Protein AF-A0A954JDJ5-F1 (afdb_monomer_lite)

pLDDT: mean 88.44, std 9.08, range [41.44, 97.75]

Sequence (153 aa):
TFEYFNEEIIGKDIPEGQSLYRTDYTPAVNDTTLVDGVKGNKYALGYFGYAYYVQNKASLKALGIAKSADKSDCVAPTEETIGSGQYAPLSRPLFIYVNKESLLTKPEVAKFVEYYLNEGQAQVSEVGYIELPADRLEASKKTLAEALAGAAE

Structure (mmCIF, N/CA/C/O backbone):
data_AF-A0A954JDJ5-F1
#
_entry.id   AF-A0A954JDJ5-F1
#
loop_
_atom_site.group_PDB
_atom_site.id
_atom_site.type_symbol
_atom_site.label_atom_id
_atom_site.label_alt_id
_atom_site.label_comp_id
_atom_site.label_asym_id
_atom_site.label_entity_id
_atom_site.label_seq_id
_atom_site.pdbx_PDB_ins_code
_atom_site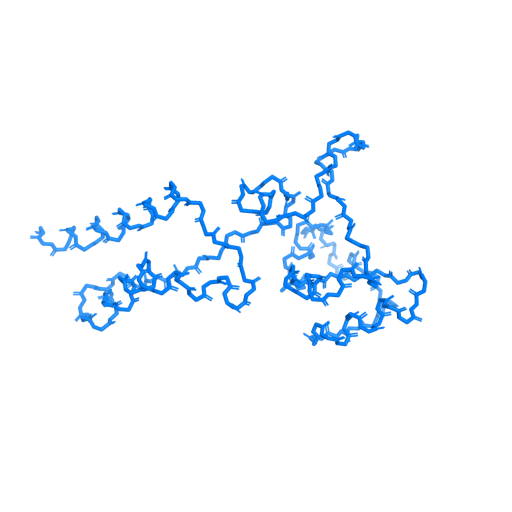.Cartn_x
_atom_site.Cartn_y
_atom_site.Cartn_z
_atom_site.occupancy
_atom_site.B_iso_or_equiv
_atom_site.auth_seq_id
_atom_site.auth_comp_id
_atom_site.auth_asym_id
_atom_site.auth_atom_id
_atom_site.pdbx_PDB_model_num
ATOM 1 N N . THR A 1 1 ? 3.190 8.603 -1.804 1.00 78.50 1 THR A N 1
ATOM 2 C CA . THR A 1 1 ? 3.966 7.763 -2.743 1.00 78.50 1 THR A CA 1
ATOM 3 C C . THR A 1 1 ? 5.403 8.234 -2.854 1.00 78.50 1 THR A C 1
ATOM 5 O O . THR A 1 1 ? 6.279 7.420 -2.616 1.00 78.50 1 THR A O 1
ATOM 8 N N . PHE A 1 2 ? 5.643 9.525 -3.120 1.00 84.00 2 PHE A N 1
ATOM 9 C CA . PHE A 1 2 ? 6.980 10.142 -3.171 1.00 84.00 2 PHE A CA 1
ATOM 10 C C . PHE A 1 2 ? 7.878 9.803 -1.967 1.00 84.00 2 PHE A C 1
ATOM 12 O O . PHE A 1 2 ? 8.933 9.210 -2.148 1.00 84.00 2 PHE A O 1
ATOM 19 N N . GLU A 1 3 ? 7.433 10.110 -0.744 1.00 82.12 3 GLU A N 1
ATOM 20 C CA . GLU A 1 3 ? 8.232 9.891 0.476 1.00 82.12 3 GLU A CA 1
ATOM 21 C C . GLU A 1 3 ? 8.653 8.427 0.643 1.00 82.12 3 GLU A C 1
ATOM 23 O O . GLU A 1 3 ? 9.828 8.146 0.833 1.00 82.12 3 GLU A O 1
ATOM 28 N N . TYR A 1 4 ? 7.712 7.497 0.469 1.00 86.06 4 TYR A N 1
ATOM 29 C CA . TYR A 1 4 ? 7.975 6.061 0.587 1.00 86.06 4 TYR A CA 1
ATOM 30 C C . TYR A 1 4 ? 8.958 5.549 -0.470 1.00 86.06 4 TYR A C 1
ATOM 32 O O . TYR A 1 4 ? 9.841 4.761 -0.159 1.00 86.06 4 TYR A O 1
ATOM 40 N N . PHE A 1 5 ? 8.829 6.003 -1.722 1.00 86.94 5 PHE A N 1
ATOM 41 C CA . PHE A 1 5 ? 9.778 5.631 -2.771 1.00 86.94 5 PHE A CA 1
ATOM 42 C C . PHE A 1 5 ? 11.187 6.130 -2.436 1.00 86.94 5 PHE A C 1
ATOM 44 O O . PHE A 1 5 ? 12.154 5.386 -2.578 1.00 86.94 5 PHE A O 1
ATOM 51 N N . ASN A 1 6 ? 11.308 7.369 -1.955 1.00 83.44 6 ASN A N 1
ATOM 52 C CA . ASN A 1 6 ? 12.601 7.909 -1.552 1.00 83.44 6 ASN A CA 1
ATOM 53 C C . ASN A 1 6 ? 13.191 7.121 -0.380 1.00 83.44 6 ASN A C 1
ATOM 55 O O . ASN A 1 6 ? 14.365 6.777 -0.410 1.00 83.44 6 ASN A O 1
ATOM 59 N N . GLU A 1 7 ? 12.374 6.794 0.615 1.00 83.25 7 GLU A N 1
ATOM 60 C CA . GLU A 1 7 ? 12.800 6.052 1.795 1.00 83.25 7 GLU A CA 1
ATOM 61 C C . GLU A 1 7 ? 13.315 4.646 1.458 1.00 83.25 7 GLU A C 1
ATOM 63 O O . GLU A 1 7 ? 14.403 4.270 1.890 1.00 83.25 7 GLU A O 1
ATOM 68 N N . GLU A 1 8 ? 12.548 3.893 0.670 1.00 86.31 8 GLU A N 1
ATOM 69 C CA . GLU A 1 8 ? 12.781 2.463 0.443 1.00 86.31 8 GLU A CA 1
ATOM 70 C C . GLU A 1 8 ? 13.690 2.160 -0.753 1.00 86.31 8 GLU A C 1
ATOM 72 O O . GLU A 1 8 ? 14.362 1.132 -0.769 1.00 86.31 8 GLU A O 1
ATOM 77 N N . ILE A 1 9 ? 13.694 3.015 -1.783 1.00 85.69 9 ILE A N 1
ATOM 78 C CA . ILE A 1 9 ? 14.450 2.767 -3.023 1.00 85.69 9 ILE A CA 1
ATOM 79 C C . ILE A 1 9 ? 15.707 3.620 -3.098 1.00 85.69 9 ILE A C 1
ATOM 81 O O . ILE A 1 9 ? 16.745 3.145 -3.551 1.00 85.69 9 ILE A O 1
ATOM 85 N N . ILE A 1 10 ? 15.612 4.885 -2.694 1.00 83.31 10 ILE A N 1
ATOM 86 C CA . ILE A 1 10 ? 16.732 5.819 -2.800 1.00 83.31 10 ILE A CA 1
ATOM 87 C C . ILE A 1 10 ? 17.598 5.775 -1.530 1.00 83.31 10 ILE A C 1
ATOM 89 O O . ILE A 1 10 ? 18.823 5.817 -1.627 1.00 83.31 10 ILE A O 1
ATOM 93 N N . GLY A 1 11 ? 16.973 5.626 -0.361 1.00 76.81 11 GLY A N 1
ATOM 94 C CA . GLY A 1 11 ? 17.627 5.496 0.937 1.00 76.81 11 GLY A CA 1
ATOM 95 C C . GLY A 1 11 ? 17.510 6.747 1.814 1.00 76.81 11 GLY A C 1
ATOM 96 O O . GLY A 1 11 ? 17.224 7.851 1.349 1.00 76.81 11 GLY A O 1
ATOM 97 N N . LYS A 1 12 ? 17.730 6.554 3.121 1.00 69.38 12 LYS A N 1
ATOM 98 C CA . LYS A 1 12 ? 17.628 7.595 4.164 1.00 69.38 12 LYS A CA 1
ATOM 99 C C . LYS A 1 12 ? 18.920 8.378 4.390 1.00 69.38 12 LYS A C 1
ATOM 101 O O . LYS A 1 12 ? 18.872 9.467 4.959 1.00 69.38 12 LYS A O 1
ATOM 106 N N . ASP A 1 13 ? 20.054 7.841 3.950 1.00 68.81 13 ASP A N 1
ATOM 107 C CA . ASP A 1 13 ? 21.379 8.418 4.181 1.00 68.81 13 ASP A CA 1
ATOM 108 C C . ASP A 1 13 ? 21.664 9.533 3.170 1.00 68.81 13 ASP A C 1
ATOM 110 O O . ASP A 1 13 ? 22.506 9.406 2.283 1.00 68.81 13 ASP A O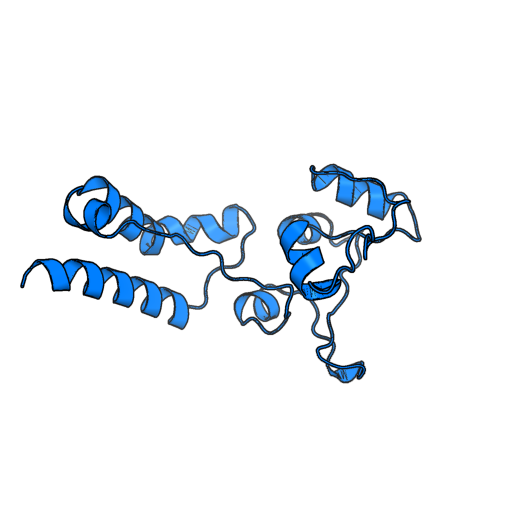 1
ATOM 114 N N . ILE A 1 14 ? 20.911 10.627 3.278 1.00 63.88 14 ILE A N 1
ATOM 115 C CA . ILE A 1 14 ? 21.132 11.850 2.511 1.00 63.88 14 ILE A CA 1
ATOM 116 C C . ILE A 1 14 ? 22.156 12.698 3.280 1.00 63.88 14 ILE A C 1
ATOM 118 O O . ILE A 1 14 ? 21.825 13.188 4.363 1.00 63.88 14 ILE A O 1
ATOM 122 N N . PRO A 1 15 ? 23.384 12.912 2.770 1.00 67.88 15 PRO A N 1
ATOM 123 C CA . PRO A 1 15 ? 24.291 13.884 3.366 1.00 67.88 15 PRO A CA 1
ATOM 124 C C . PRO A 1 15 ? 23.636 15.267 3.387 1.00 67.88 15 PRO A C 1
ATOM 126 O O . PRO A 1 15 ? 22.974 15.661 2.424 1.00 67.88 15 PRO A O 1
ATOM 129 N N . GLU A 1 16 ? 23.828 16.014 4.471 1.00 62.19 16 GLU A N 1
ATOM 130 C CA . GLU A 1 16 ? 23.263 17.354 4.625 1.00 62.19 16 GLU A CA 1
ATOM 131 C C . GLU A 1 16 ? 23.614 18.239 3.410 1.00 62.19 16 GLU A C 1
ATOM 133 O O . GLU A 1 16 ? 24.774 18.345 3.008 1.00 62.19 16 GLU A O 1
ATOM 138 N N . GLY A 1 17 ? 22.594 18.827 2.775 1.00 63.59 17 GLY A N 1
ATOM 139 C CA . GLY A 1 17 ? 22.746 19.648 1.567 1.00 63.59 17 GLY A CA 1
ATOM 140 C C . GLY A 1 17 ? 22.769 18.890 0.231 1.00 63.59 17 GLY A C 1
ATOM 141 O O . GLY A 1 17 ? 22.950 19.527 -0.807 1.00 63.59 17 GLY A O 1
ATOM 142 N N . GLN A 1 18 ? 22.568 17.568 0.216 1.00 64.88 18 GLN A N 1
ATOM 143 C CA . GLN A 1 18 ? 22.448 16.781 -1.017 1.00 64.88 18 GLN A CA 1
ATOM 144 C C . GLN A 1 18 ? 21.014 16.300 -1.265 1.00 64.88 18 GLN A C 1
ATOM 146 O O . GLN A 1 18 ? 20.191 16.207 -0.362 1.00 64.88 18 GLN A 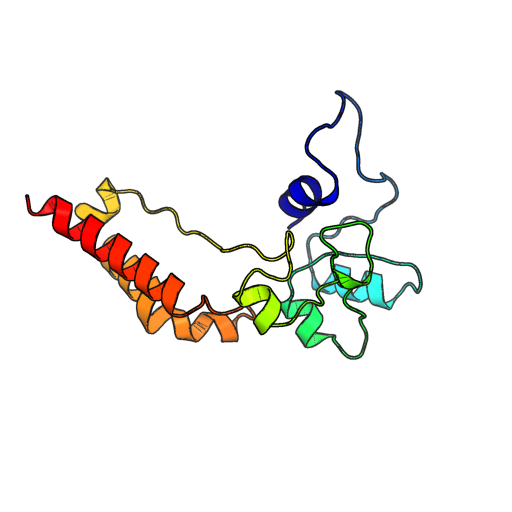O 1
ATOM 151 N N . SER A 1 19 ? 20.719 15.989 -2.525 1.00 66.06 19 SER A N 1
ATOM 152 C CA . SER A 1 19 ? 19.528 15.246 -2.932 1.00 66.06 19 SER A CA 1
ATOM 153 C C . SER A 1 19 ? 19.994 13.922 -3.519 1.00 66.06 19 SER A C 1
ATOM 155 O O . SER A 1 19 ? 20.839 13.922 -4.413 1.00 66.06 19 SER A O 1
ATOM 157 N N . LEU A 1 20 ? 19.445 12.800 -3.048 1.00 70.19 20 LEU A N 1
ATOM 158 C CA . LEU A 1 20 ? 19.722 11.489 -3.647 1.00 70.19 20 LEU A CA 1
ATOM 159 C C . LEU A 1 20 ? 18.908 11.241 -4.933 1.00 70.19 20 LEU A C 1
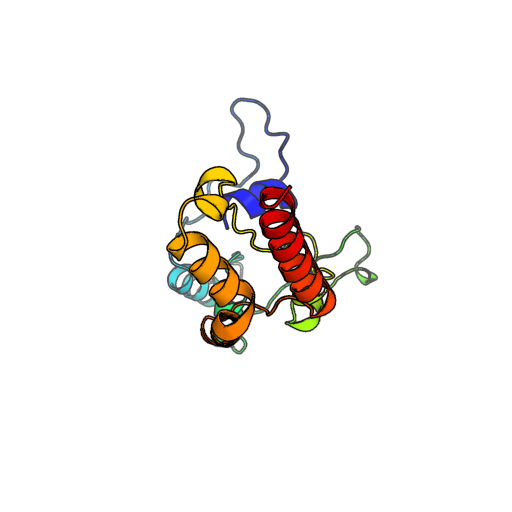ATOM 161 O O . LEU A 1 20 ? 19.197 10.311 -5.682 1.00 70.19 20 LEU A O 1
ATOM 165 N N . TYR A 1 21 ? 17.898 12.070 -5.216 1.00 76.19 21 TYR A N 1
ATOM 166 C CA . TYR A 1 21 ? 17.160 12.040 -6.477 1.00 76.19 21 TYR A CA 1
ATOM 167 C C . TYR A 1 21 ? 17.674 13.114 -7.435 1.00 76.19 21 TYR A C 1
ATOM 169 O O . TYR A 1 21 ? 18.089 14.204 -7.022 1.00 76.19 21 TYR A O 1
ATOM 177 N N . ARG A 1 22 ? 17.625 12.806 -8.738 1.00 80.56 22 ARG A N 1
ATOM 178 C CA . ARG A 1 22 ? 18.000 13.764 -9.781 1.00 80.56 22 ARG A CA 1
ATOM 179 C C . ARG A 1 22 ? 17.111 15.001 -9.690 1.00 80.56 22 ARG A C 1
ATOM 181 O O . ARG A 1 22 ? 15.928 14.883 -9.394 1.00 80.56 22 ARG A O 1
ATOM 188 N N . THR A 1 23 ? 17.661 16.175 -9.969 1.00 82.81 23 THR A N 1
ATOM 189 C CA . THR A 1 23 ? 16.923 17.448 -9.938 1.00 82.81 23 THR A CA 1
ATOM 190 C C . THR A 1 23 ? 16.276 17.797 -11.280 1.00 82.81 23 THR A C 1
ATOM 192 O O . THR A 1 23 ? 15.477 18.723 -11.351 1.00 82.81 23 THR A O 1
ATOM 195 N N . ASP A 1 24 ? 16.576 17.036 -12.335 1.00 85.56 24 ASP A N 1
ATOM 196 C CA . ASP A 1 24 ? 16.085 17.210 -13.707 1.00 85.56 24 ASP A CA 1
ATOM 197 C C . ASP A 1 24 ? 14.821 16.377 -14.009 1.00 85.56 24 ASP A C 1
ATOM 199 O O . ASP A 1 24 ? 14.592 15.963 -15.147 1.00 85.56 24 ASP A O 1
ATOM 203 N N . TYR A 1 25 ? 13.994 16.105 -12.995 1.00 86.06 25 TYR A N 1
ATOM 204 C CA . TYR A 1 25 ? 12.720 15.399 -13.157 1.00 86.06 25 TYR A CA 1
ATOM 205 C C . TYR A 1 25 ? 11.540 16.371 -13.243 1.00 86.06 25 TYR A C 1
ATOM 207 O O . TYR A 1 25 ? 11.590 17.493 -12.743 1.00 86.06 25 TYR A O 1
ATOM 215 N N . THR A 1 26 ? 10.446 15.925 -13.858 1.00 85.00 26 THR A N 1
ATOM 216 C CA . THR A 1 26 ? 9.176 16.657 -13.850 1.00 85.00 26 THR A CA 1
ATOM 217 C C . THR A 1 26 ? 8.311 16.144 -12.697 1.00 85.00 26 THR A C 1
ATOM 219 O O . THR A 1 26 ? 7.840 15.007 -12.771 1.00 85.00 26 THR A O 1
ATOM 222 N N . PRO A 1 27 ? 8.094 16.928 -11.625 1.00 82.56 27 PRO A N 1
ATOM 223 C CA . PRO A 1 27 ? 7.203 16.519 -10.551 1.00 82.56 27 PRO A CA 1
ATOM 224 C C . PRO A 1 27 ? 5.748 16.571 -11.026 1.00 82.56 27 PRO A C 1
ATOM 226 O O . PRO A 1 27 ? 5.308 17.560 -11.611 1.00 82.56 27 PRO A O 1
ATOM 229 N N . ALA A 1 28 ? 4.978 15.529 -10.726 1.00 82.69 28 ALA A N 1
ATOM 230 C CA . ALA A 1 28 ? 3.529 15.545 -10.864 1.00 82.69 28 ALA A CA 1
ATOM 231 C C . ALA A 1 28 ? 2.903 14.773 -9.700 1.00 82.69 28 ALA A C 1
ATOM 233 O O . ALA A 1 28 ? 3.334 13.673 -9.368 1.00 82.69 28 ALA A O 1
ATOM 234 N N . VAL A 1 29 ? 1.895 15.376 -9.069 1.00 74.56 29 VAL A N 1
ATOM 235 C CA . VAL A 1 29 ? 1.131 14.755 -7.971 1.00 74.56 29 VAL A CA 1
ATOM 236 C C . VAL A 1 29 ? -0.060 13.959 -8.513 1.00 74.56 29 VAL A C 1
ATOM 238 O O . VAL A 1 29 ? -0.555 13.054 -7.853 1.00 74.56 29 VAL A O 1
ATOM 241 N N . ASN A 1 30 ? -0.523 14.292 -9.721 1.00 83.81 30 ASN A N 1
ATOM 242 C CA . ASN A 1 30 ? -1.629 13.609 -10.377 1.00 83.81 30 ASN A CA 1
ATOM 243 C C . ASN A 1 30 ? -1.114 12.374 -11.131 1.00 83.81 30 ASN A C 1
ATOM 245 O O . ASN A 1 30 ? -0.336 12.499 -12.080 1.00 83.81 30 ASN A O 1
ATOM 249 N N . ASP A 1 31 ? -1.581 11.194 -10.729 1.00 80.50 31 ASP A N 1
ATOM 250 C CA . ASP A 1 31 ? -1.164 9.921 -11.316 1.00 80.50 31 ASP A CA 1
ATOM 251 C C . ASP A 1 31 ? -1.523 9.801 -12.811 1.00 80.50 31 ASP A C 1
ATOM 253 O O . ASP A 1 31 ? -0.746 9.241 -13.581 1.00 80.50 31 ASP A O 1
ATOM 257 N N . THR A 1 32 ? -2.632 10.391 -13.274 1.00 82.06 32 THR A N 1
ATOM 258 C CA . THR A 1 32 ? -2.978 10.431 -14.709 1.00 82.06 32 THR A CA 1
ATOM 259 C C . THR A 1 32 ? -1.943 11.226 -15.504 1.00 82.06 32 THR A C 1
ATOM 261 O O . THR A 1 32 ? -1.509 10.790 -16.569 1.00 82.06 32 THR A O 1
ATOM 264 N N . THR A 1 33 ? -1.466 12.352 -14.962 1.00 85.62 33 THR A N 1
ATOM 265 C CA . THR A 1 33 ? -0.379 13.129 -15.580 1.00 85.62 33 THR A CA 1
ATOM 266 C C . THR A 1 33 ? 0.927 12.334 -15.627 1.00 85.62 33 THR A C 1
ATOM 268 O O . THR A 1 33 ? 1.653 12.411 -16.618 1.00 85.62 33 THR A O 1
ATOM 271 N N . LEU A 1 34 ? 1.220 11.534 -14.595 1.00 87.31 34 LEU A N 1
ATOM 272 C CA . LEU A 1 34 ? 2.388 10.646 -14.587 1.00 87.31 34 LEU A CA 1
ATOM 273 C C . LEU A 1 34 ? 2.277 9.554 -15.658 1.00 87.31 34 LEU A C 1
ATOM 275 O O . LEU A 1 34 ? 3.244 9.303 -16.377 1.00 87.31 34 LEU A O 1
ATOM 279 N N . VAL A 1 35 ? 1.101 8.939 -15.803 1.00 89.44 35 VAL A N 1
ATOM 280 C CA . VAL A 1 35 ? 0.830 7.940 -16.845 1.00 89.44 35 VAL A CA 1
ATOM 281 C C . VAL A 1 35 ? 1.066 8.526 -18.238 1.00 89.44 35 VAL A C 1
ATOM 283 O O . VAL A 1 35 ? 1.773 7.917 -19.043 1.00 89.44 35 VAL A O 1
ATOM 286 N N . ASP A 1 36 ? 0.519 9.707 -18.522 1.00 90.00 36 ASP A N 1
ATOM 287 C CA . ASP A 1 36 ? 0.678 10.356 -19.826 1.00 90.00 36 ASP A CA 1
ATOM 288 C C . ASP A 1 36 ? 2.130 10.778 -20.083 1.00 90.00 36 ASP A C 1
ATOM 290 O O . ASP A 1 36 ? 2.635 10.610 -21.195 1.00 90.00 36 ASP A O 1
ATOM 294 N N . GLY A 1 37 ? 2.839 11.229 -19.044 1.00 89.62 37 GLY A N 1
ATOM 295 C CA . GLY A 1 37 ? 4.269 11.528 -19.114 1.00 89.62 37 GLY A CA 1
ATOM 296 C C . GLY A 1 37 ? 5.117 10.306 -19.483 1.00 89.62 37 GLY A C 1
ATOM 297 O O . GLY A 1 37 ? 5.993 10.405 -20.344 1.00 89.62 37 GLY A O 1
ATOM 298 N N . VAL A 1 38 ? 4.833 9.140 -18.889 1.00 92.88 38 VAL A N 1
ATOM 299 C CA . VAL A 1 38 ? 5.540 7.886 -19.208 1.00 92.88 38 VAL A CA 1
ATOM 300 C C . VAL A 1 38 ? 5.192 7.393 -20.614 1.00 92.88 38 VAL A C 1
ATOM 302 O O . VAL A 1 38 ? 6.084 7.001 -21.362 1.00 92.88 38 VAL A O 1
ATOM 305 N N . LYS A 1 39 ? 3.918 7.455 -21.019 1.00 90.81 39 LYS A N 1
ATOM 306 C CA . LYS A 1 39 ? 3.482 7.076 -22.377 1.00 90.81 39 LYS A CA 1
ATOM 307 C C . LYS A 1 39 ? 4.115 7.948 -23.462 1.00 90.81 39 LYS A C 1
ATOM 309 O O . LYS A 1 39 ? 4.473 7.448 -24.526 1.00 90.81 39 LYS A O 1
ATOM 314 N N . GLY A 1 40 ? 4.219 9.252 -23.207 1.00 91.31 40 GLY A N 1
ATOM 315 C CA . GLY A 1 40 ? 4.677 10.240 -24.181 1.00 91.31 40 GLY A CA 1
ATOM 316 C C . GLY A 1 40 ? 6.183 10.221 -24.446 1.00 91.31 40 GLY A C 1
ATOM 317 O O . GLY A 1 40 ? 6.633 10.827 -25.417 1.00 91.31 40 GLY A O 1
ATOM 318 N N . ASN A 1 41 ? 6.976 9.535 -23.616 1.00 90.56 41 ASN A N 1
ATOM 319 C CA . ASN A 1 41 ? 8.430 9.535 -23.729 1.00 90.56 41 ASN A CA 1
ATOM 320 C C . ASN A 1 41 ? 9.018 8.128 -23.559 1.00 90.56 41 ASN A C 1
ATOM 322 O O . ASN A 1 41 ? 9.010 7.553 -22.476 1.00 90.56 41 ASN A O 1
ATOM 326 N N . LYS A 1 42 ? 9.629 7.615 -24.634 1.00 89.06 42 LYS A N 1
ATOM 327 C CA . LYS A 1 42 ? 10.235 6.273 -24.713 1.00 89.06 42 LYS A CA 1
ATOM 328 C C . LYS A 1 42 ? 11.212 5.947 -23.575 1.00 89.06 42 LYS A C 1
ATOM 330 O O . LYS A 1 42 ? 11.372 4.775 -23.245 1.00 89.06 42 LYS A O 1
ATOM 335 N N . TYR A 1 43 ? 11.895 6.950 -23.025 1.00 90.88 43 TYR A N 1
ATOM 336 C CA . TYR A 1 43 ? 12.913 6.769 -21.986 1.00 90.88 43 TYR A CA 1
ATOM 337 C C . TYR A 1 43 ? 12.449 7.220 -20.597 1.00 90.88 43 TYR A C 1
ATOM 339 O O . TYR A 1 43 ? 13.255 7.244 -19.668 1.00 90.88 43 TYR A O 1
ATOM 347 N N . ALA A 1 44 ? 11.178 7.595 -20.443 1.00 92.44 44 ALA A N 1
ATOM 348 C CA . ALA A 1 44 ? 10.649 8.002 -19.153 1.00 92.44 44 ALA A CA 1
ATOM 349 C C . ALA A 1 44 ? 10.463 6.808 -18.209 1.00 92.44 44 ALA A C 1
ATOM 351 O O . ALA A 1 44 ? 10.122 5.695 -18.610 1.00 92.44 44 ALA A O 1
ATOM 352 N N . LEU A 1 45 ? 10.655 7.089 -16.924 1.00 91.94 45 LEU A N 1
ATOM 353 C CA . LEU A 1 45 ? 10.327 6.218 -15.807 1.00 91.94 45 LEU A CA 1
ATOM 354 C C . LEU A 1 45 ? 9.504 7.031 -14.812 1.00 91.94 45 LEU A C 1
ATOM 356 O O . LEU A 1 45 ? 9.741 8.225 -14.629 1.00 91.94 45 LEU A O 1
ATOM 360 N N . GLY A 1 46 ? 8.550 6.375 -14.167 1.00 90.94 46 GLY A N 1
ATOM 361 C CA . GLY A 1 46 ? 7.714 6.971 -13.137 1.00 90.94 46 GLY A CA 1
ATOM 362 C C . GLY A 1 46 ? 7.259 5.912 -12.147 1.00 90.94 46 GLY A C 1
ATOM 363 O O . GLY A 1 46 ? 7.320 4.715 -12.430 1.00 90.94 46 GLY A O 1
ATOM 364 N N . TYR A 1 47 ? 6.806 6.362 -10.985 1.00 91.06 47 TYR A N 1
ATOM 365 C CA . TYR A 1 47 ? 6.205 5.520 -9.961 1.00 91.06 47 TYR A CA 1
ATOM 366 C C . TYR A 1 47 ? 4.862 6.124 -9.547 1.00 91.06 47 TYR A C 1
ATOM 368 O O . TYR A 1 47 ? 4.737 7.336 -9.389 1.00 91.06 47 TYR A O 1
ATOM 376 N N . PHE A 1 48 ? 3.849 5.277 -9.398 1.00 90.69 48 PHE A N 1
ATOM 377 C CA . PHE A 1 48 ? 2.480 5.646 -9.033 1.00 90.69 48 PHE A CA 1
ATOM 378 C C . PHE A 1 48 ? 1.738 4.403 -8.527 1.00 90.69 48 PHE A C 1
ATOM 380 O O . PHE A 1 48 ? 2.280 3.295 -8.545 1.00 90.69 48 PHE A O 1
ATOM 387 N N . GLY A 1 49 ? 0.512 4.581 -8.033 1.00 89.44 49 GLY A N 1
ATOM 388 C CA . GLY A 1 49 ? -0.295 3.480 -7.501 1.00 89.44 49 GLY A CA 1
ATOM 389 C C . GLY A 1 49 ? -0.598 2.392 -8.541 1.00 89.44 49 GLY A C 1
ATOM 390 O O . GLY A 1 49 ? -0.861 2.690 -9.707 1.00 89.44 49 GLY A O 1
ATOM 391 N N . TYR A 1 50 ? -0.613 1.125 -8.109 1.00 91.44 50 TYR A N 1
ATOM 392 C CA . TYR A 1 50 ? -0.832 -0.040 -8.981 1.00 91.44 50 TYR A CA 1
ATOM 393 C C . TYR A 1 50 ? -2.139 0.040 -9.792 1.00 91.44 50 TYR A C 1
ATOM 395 O O . TYR A 1 50 ? -2.145 -0.317 -10.970 1.00 91.44 50 TYR A O 1
ATOM 403 N N . ALA A 1 51 ? -3.211 0.592 -9.214 1.00 89.50 51 ALA A N 1
ATOM 404 C CA . ALA A 1 51 ? -4.499 0.799 -9.885 1.00 89.50 51 ALA A CA 1
ATOM 405 C C . ALA A 1 51 ? -4.371 1.520 -11.242 1.00 89.50 51 ALA A C 1
ATOM 407 O O . ALA A 1 51 ? -4.978 1.115 -12.234 1.00 89.50 51 ALA A O 1
ATOM 408 N N . TYR A 1 52 ? -3.521 2.548 -11.321 1.00 89.12 52 TYR A N 1
ATOM 409 C CA . TYR A 1 52 ? -3.316 3.320 -12.549 1.00 89.12 52 TYR A CA 1
ATOM 410 C C . TYR A 1 52 ? -2.561 2.530 -13.614 1.00 89.12 52 TYR A C 1
ATOM 412 O O . TYR A 1 52 ? -2.845 2.675 -14.806 1.00 89.12 52 TYR A O 1
ATOM 420 N N . TYR A 1 53 ? -1.638 1.652 -13.205 1.00 91.38 53 TYR A N 1
ATOM 421 C CA . TYR A 1 53 ? -1.033 0.696 -14.126 1.00 91.38 53 TYR A CA 1
ATOM 422 C C . TYR A 1 53 ? -2.087 -0.274 -14.663 1.00 91.38 53 TYR A C 1
ATOM 424 O O . TYR A 1 53 ? -2.128 -0.501 -15.871 1.00 91.38 53 TYR A O 1
ATOM 432 N N . VAL A 1 54 ? -2.975 -0.792 -13.805 1.00 90.56 54 VAL A N 1
ATOM 433 C CA . VAL A 1 54 ? -4.025 -1.736 -14.214 1.00 90.56 54 VAL A CA 1
ATOM 434 C C . VAL A 1 54 ? -4.930 -1.153 -15.300 1.00 90.56 54 VAL A C 1
ATOM 436 O O . VAL A 1 54 ? -5.195 -1.820 -16.299 1.00 90.56 54 VAL A O 1
ATOM 439 N N . GLN A 1 55 ? -5.312 0.115 -15.166 1.00 89.94 55 GLN A N 1
ATOM 440 C CA . GLN A 1 55 ? -6.125 0.829 -16.155 1.00 89.94 55 GLN A CA 1
ATOM 441 C C . GLN A 1 55 ? -5.387 1.110 -17.478 1.00 89.94 55 GLN A C 1
ATOM 443 O O . GLN A 1 55 ? -6.019 1.389 -18.493 1.00 89.94 55 GLN A O 1
ATOM 448 N N . ASN A 1 56 ? -4.051 1.028 -17.497 1.00 91.25 56 ASN A N 1
ATOM 449 C CA . ASN A 1 56 ? -3.207 1.433 -18.625 1.00 91.25 56 ASN A CA 1
ATOM 450 C C . ASN A 1 56 ? -2.230 0.331 -19.092 1.00 91.25 56 ASN A C 1
ATOM 452 O O . ASN A 1 56 ? -1.273 0.631 -19.816 1.00 91.25 56 ASN A O 1
ATOM 456 N N . LYS A 1 57 ? -2.471 -0.945 -18.736 1.00 90.75 57 LYS A N 1
ATOM 457 C CA . LYS A 1 57 ? -1.569 -2.091 -19.006 1.00 90.75 57 LYS A CA 1
ATOM 458 C C . LYS A 1 57 ? -1.155 -2.232 -20.472 1.00 90.75 57 LYS A C 1
ATOM 460 O O . LYS A 1 57 ? -0.043 -2.665 -20.745 1.00 90.75 57 LYS A O 1
ATOM 465 N N . ALA A 1 58 ? -2.022 -1.852 -21.412 1.00 91.44 58 ALA A N 1
ATOM 466 C CA . ALA A 1 58 ? -1.738 -1.926 -22.850 1.00 91.44 58 ALA A CA 1
ATOM 467 C C . ALA A 1 58 ? -0.645 -0.944 -23.316 1.00 91.44 58 ALA A C 1
ATOM 469 O O . ALA A 1 58 ? -0.062 -1.117 -24.381 1.00 91.44 58 ALA A O 1
ATOM 470 N N . SER A 1 59 ? -0.386 0.098 -22.529 1.00 90.44 59 SER A N 1
ATOM 471 C CA . SER A 1 59 ? 0.464 1.237 -22.899 1.00 90.44 59 SER A CA 1
ATOM 472 C C . SER A 1 59 ? 1.652 1.449 -21.964 1.00 90.44 59 SER A C 1
ATOM 474 O O . SER A 1 59 ? 2.508 2.287 -22.232 1.00 90.44 59 SER A O 1
ATOM 476 N N . LEU A 1 60 ? 1.704 0.699 -20.864 1.00 93.69 60 LEU A N 1
ATOM 477 C CA . LEU A 1 60 ? 2.725 0.811 -19.836 1.00 93.69 60 LEU A CA 1
ATOM 478 C C . LEU A 1 60 ? 3.392 -0.538 -19.606 1.00 93.69 60 LEU A C 1
ATOM 480 O O . LEU A 1 60 ? 2.759 -1.590 -19.680 1.00 93.69 60 LEU A O 1
ATOM 484 N N . LYS A 1 61 ? 4.669 -0.495 -19.236 1.00 94.31 61 LYS A N 1
ATOM 485 C CA . LYS A 1 61 ? 5.416 -1.665 -18.785 1.00 94.31 61 LYS A CA 1
ATOM 486 C C . LYS A 1 61 ? 5.732 -1.514 -17.303 1.00 94.31 61 LYS A C 1
ATOM 488 O O . LYS A 1 61 ? 6.503 -0.634 -16.932 1.00 94.31 61 LYS A O 1
ATOM 493 N N . ALA A 1 62 ? 5.164 -2.385 -16.476 1.00 94.44 62 ALA A N 1
ATOM 494 C CA . ALA A 1 62 ? 5.571 -2.483 -15.083 1.00 94.44 62 ALA A CA 1
ATOM 495 C C . ALA A 1 62 ? 6.938 -3.175 -14.977 1.00 94.44 62 ALA A C 1
ATOM 497 O O . ALA A 1 62 ? 7.245 -4.096 -15.741 1.00 94.44 62 ALA A O 1
ATOM 498 N N . LEU A 1 63 ? 7.760 -2.712 -14.040 1.00 93.75 63 LEU A N 1
ATOM 499 C CA . LEU A 1 63 ? 9.066 -3.292 -13.749 1.00 93.75 63 LEU A CA 1
ATOM 500 C C . LEU A 1 63 ? 8.948 -4.200 -12.529 1.00 93.75 63 LEU A C 1
ATOM 502 O O . LEU A 1 63 ? 8.219 -3.881 -11.595 1.00 93.75 63 LEU A O 1
ATOM 506 N N . GLY A 1 64 ? 9.649 -5.330 -12.555 1.00 93.88 64 GLY A N 1
ATOM 507 C CA . GLY A 1 64 ? 9.799 -6.157 -11.368 1.00 93.88 64 GLY A CA 1
ATOM 508 C C . GLY A 1 64 ? 10.892 -5.616 -10.448 1.00 93.88 64 GLY A C 1
ATOM 509 O O . GLY A 1 64 ? 11.821 -4.948 -10.909 1.00 93.88 64 GLY A O 1
ATOM 510 N N . ILE A 1 65 ? 10.791 -5.927 -9.159 1.00 92.50 65 ILE A N 1
ATOM 511 C CA . ILE A 1 65 ? 11.776 -5.547 -8.145 1.00 92.50 65 ILE A CA 1
ATOM 512 C C . ILE A 1 65 ? 12.503 -6.801 -7.680 1.00 92.50 65 ILE A C 1
ATOM 514 O O . ILE A 1 65 ? 11.871 -7.799 -7.341 1.00 92.50 65 ILE A O 1
ATOM 518 N N . ALA A 1 66 ? 13.833 -6.751 -7.700 1.00 91.38 66 ALA A N 1
ATOM 519 C CA . ALA A 1 66 ? 14.687 -7.809 -7.182 1.00 91.38 66 ALA A CA 1
ATOM 520 C C . ALA A 1 66 ? 15.202 -7.422 -5.794 1.00 91.38 66 ALA A C 1
ATOM 522 O O . ALA A 1 66 ? 15.588 -6.276 -5.566 1.00 91.38 66 ALA A O 1
ATOM 523 N N . LYS A 1 67 ? 15.216 -8.386 -4.868 1.00 83.50 67 LYS A N 1
ATOM 524 C CA . LYS A 1 67 ? 15.764 -8.197 -3.511 1.00 83.50 67 LYS A CA 1
ATOM 525 C C . LYS A 1 67 ? 17.292 -8.232 -3.476 1.00 83.50 67 LYS A C 1
ATOM 527 O O . LYS A 1 67 ? 17.895 -7.851 -2.478 1.00 83.50 67 LYS A O 1
ATOM 532 N N . SER A 1 68 ? 17.908 -8.709 -4.551 1.00 85.25 68 SER A N 1
ATOM 533 C CA . SER A 1 68 ? 19.350 -8.785 -4.723 1.00 85.25 68 SER A CA 1
ATOM 534 C C . SER A 1 68 ? 19.733 -8.324 -6.133 1.00 85.25 68 SER A C 1
ATOM 536 O O . SER A 1 68 ? 18.877 -7.988 -6.954 1.00 85.25 68 SER A O 1
ATOM 538 N N . ALA A 1 69 ? 21.033 -8.303 -6.424 1.00 86.06 69 ALA A N 1
ATOM 539 C CA . ALA A 1 69 ? 21.522 -8.054 -7.778 1.00 86.06 69 ALA A CA 1
ATOM 540 C C . ALA A 1 69 ? 21.201 -9.207 -8.754 1.00 86.06 69 ALA A C 1
ATOM 542 O O . ALA A 1 69 ? 21.398 -9.047 -9.962 1.00 86.06 69 ALA A O 1
ATOM 543 N N . ASP A 1 70 ? 20.722 -10.355 -8.257 1.00 88.19 70 ASP A N 1
ATOM 544 C CA . ASP A 1 70 ? 20.296 -11.462 -9.099 1.00 88.19 70 ASP A CA 1
ATOM 545 C C . ASP A 1 70 ? 18.938 -11.165 -9.745 1.00 88.19 70 ASP A C 1
ATOM 547 O O . ASP A 1 70 ? 17.933 -10.876 -9.093 1.00 88.19 70 ASP A O 1
ATOM 551 N N . LYS A 1 71 ? 18.901 -11.272 -11.073 1.00 83.50 71 LYS A N 1
ATOM 552 C CA . LYS A 1 71 ? 17.680 -11.080 -11.854 1.00 83.50 71 LYS A CA 1
ATOM 553 C C . LYS A 1 71 ? 16.658 -12.185 -11.605 1.00 83.50 71 LYS A C 1
ATOM 555 O O . LYS A 1 71 ? 15.480 -11.943 -11.860 1.00 83.50 71 LYS A O 1
ATOM 560 N N . SER A 1 72 ? 17.069 -13.367 -11.136 1.00 87.38 72 SER A N 1
ATOM 561 C CA . SER A 1 72 ? 16.125 -14.433 -10.777 1.00 87.38 72 SER A CA 1
ATOM 562 C C . SER A 1 72 ? 15.227 -14.059 -9.600 1.00 87.38 72 SER A C 1
ATOM 564 O O . SER A 1 72 ? 14.127 -14.590 -9.496 1.00 87.38 72 SER A O 1
ATOM 566 N N . ASP A 1 73 ? 15.657 -13.113 -8.760 1.00 89.44 73 ASP A N 1
ATOM 567 C CA . ASP A 1 73 ? 14.898 -12.647 -7.594 1.00 89.44 73 ASP A CA 1
ATOM 568 C C . ASP A 1 73 ? 13.859 -11.576 -7.957 1.00 89.44 73 ASP A C 1
ATOM 570 O O . ASP A 1 73 ? 13.210 -11.004 -7.079 1.00 89.44 73 ASP A O 1
ATOM 574 N N . CYS A 1 74 ? 13.728 -11.254 -9.245 1.00 93.50 74 CYS A N 1
ATOM 575 C CA . CYS A 1 74 ? 12.843 -10.210 -9.726 1.00 93.50 74 CYS A CA 1
ATOM 576 C C . CYS A 1 74 ? 11.378 -10.649 -9.624 1.00 93.50 74 CYS A C 1
ATOM 578 O O . CYS A 1 74 ? 10.920 -11.537 -10.342 1.00 93.50 74 CYS A O 1
ATOM 580 N N . VAL A 1 75 ? 10.623 -9.977 -8.760 1.00 96.06 75 VAL A N 1
ATOM 581 C CA . VAL A 1 75 ? 9.184 -10.184 -8.596 1.00 96.06 75 VAL A CA 1
ATOM 582 C C . VAL A 1 75 ? 8.445 -9.105 -9.377 1.00 96.06 75 VAL A C 1
ATOM 584 O O . VAL A 1 75 ? 8.698 -7.918 -9.188 1.00 96.06 75 VAL A O 1
ATOM 587 N N . ALA A 1 76 ? 7.529 -9.497 -10.263 1.00 95.12 76 ALA A N 1
ATOM 588 C CA . ALA A 1 76 ? 6.659 -8.565 -10.982 1.00 95.12 76 ALA A CA 1
ATOM 589 C C . ALA A 1 76 ? 5.458 -8.140 -10.115 1.00 95.12 76 ALA A C 1
ATOM 591 O O . ALA A 1 76 ? 5.006 -8.939 -9.292 1.00 95.12 76 ALA A O 1
ATOM 592 N N . PRO A 1 77 ? 4.896 -6.934 -10.310 1.00 94.75 77 PRO A N 1
ATOM 593 C CA . PRO A 1 77 ? 3.714 -6.504 -9.571 1.00 94.75 77 PRO A CA 1
ATOM 594 C C . PRO A 1 77 ? 2.441 -7.154 -10.131 1.00 94.75 77 PRO A C 1
ATOM 596 O O . PRO A 1 77 ? 1.981 -6.839 -11.235 1.00 94.75 77 PRO A O 1
ATOM 599 N N . THR A 1 78 ? 1.843 -8.038 -9.343 1.00 93.75 78 THR A N 1
ATOM 600 C CA . THR A 1 78 ? 0.518 -8.629 -9.556 1.00 93.75 78 THR A CA 1
ATOM 601 C C . THR A 1 78 ? -0.304 -8.462 -8.284 1.00 93.75 78 THR A C 1
ATOM 603 O O . THR A 1 78 ? 0.247 -8.176 -7.224 1.00 93.75 78 THR A O 1
ATOM 606 N N . GLU A 1 79 ? -1.621 -8.640 -8.365 1.00 91.56 79 GLU A N 1
ATOM 607 C CA . GLU A 1 79 ? -2.481 -8.609 -7.172 1.00 91.56 79 GLU A CA 1
ATOM 608 C C . GLU A 1 79 ? -2.000 -9.621 -6.120 1.00 91.56 79 GLU A C 1
ATOM 610 O O . GLU A 1 79 ? -1.888 -9.292 -4.944 1.00 91.56 79 GLU A O 1
ATOM 615 N N . GLU A 1 80 ? -1.587 -10.810 -6.565 1.00 92.25 80 GLU A N 1
ATOM 616 C CA . GLU A 1 80 ? -1.029 -11.866 -5.719 1.00 92.25 80 GLU A CA 1
ATOM 617 C C . GLU A 1 80 ? 0.316 -11.479 -5.083 1.00 92.25 80 GLU A C 1
ATOM 619 O O . GLU A 1 80 ? 0.484 -11.595 -3.866 1.00 92.25 80 GLU A O 1
ATOM 624 N N . THR A 1 81 ? 1.288 -10.998 -5.868 1.00 94.12 81 THR A N 1
ATOM 625 C CA . THR A 1 81 ? 2.621 -10.666 -5.335 1.00 94.12 81 THR A CA 1
ATOM 626 C C . THR A 1 81 ? 2.588 -9.418 -4.457 1.00 94.12 81 THR A C 1
ATOM 628 O O . THR A 1 81 ? 3.396 -9.304 -3.535 1.00 94.12 81 THR A O 1
ATOM 631 N N . ILE A 1 82 ? 1.647 -8.500 -4.701 1.00 93.50 82 ILE A N 1
ATOM 632 C CA . ILE A 1 82 ? 1.422 -7.321 -3.862 1.00 93.50 82 ILE A CA 1
ATOM 633 C C . ILE A 1 82 ? 0.710 -7.716 -2.568 1.00 93.50 82 ILE A C 1
ATOM 635 O O . ILE A 1 82 ? 1.197 -7.387 -1.488 1.00 93.50 82 ILE A O 1
ATOM 639 N N . GLY A 1 83 ? -0.400 -8.454 -2.659 1.00 90.50 83 GLY A N 1
ATOM 640 C CA . GLY A 1 83 ? -1.197 -8.868 -1.501 1.00 90.50 83 GLY A CA 1
ATOM 641 C C . GLY A 1 83 ? -0.418 -9.765 -0.538 1.00 90.50 83 GLY A C 1
ATOM 642 O O . GLY A 1 83 ? -0.496 -9.593 0.676 1.00 90.50 83 GLY A O 1
ATOM 643 N N . SER A 1 84 ? 0.416 -10.665 -1.065 1.00 89.88 84 SER A N 1
ATOM 644 C CA . SER A 1 84 ? 1.312 -11.510 -0.259 1.00 89.88 84 SER A CA 1
ATOM 645 C C . SER A 1 84 ? 2.546 -10.779 0.290 1.00 89.88 84 SER A C 1
ATOM 647 O O . SER A 1 84 ? 3.259 -11.327 1.132 1.00 89.88 84 SER A O 1
ATOM 649 N N . GLY A 1 85 ? 2.834 -9.560 -0.182 1.00 89.75 85 GLY A N 1
ATOM 650 C CA . GLY A 1 85 ? 4.034 -8.800 0.181 1.00 89.75 85 GLY A CA 1
ATOM 651 C C . GLY A 1 85 ? 5.328 -9.290 -0.485 1.00 89.75 85 GLY A C 1
ATOM 652 O O . GLY A 1 85 ? 6.421 -8.891 -0.084 1.00 89.75 85 GLY A O 1
ATOM 653 N N . GLN A 1 86 ? 5.244 -10.152 -1.501 1.00 92.25 86 GLN A N 1
ATOM 654 C CA . GLN A 1 86 ? 6.405 -10.621 -2.263 1.00 92.25 86 GLN A CA 1
ATOM 655 C C . GLN A 1 86 ? 7.019 -9.528 -3.146 1.00 92.25 86 GLN A C 1
ATOM 657 O O . GLN A 1 86 ? 8.243 -9.493 -3.296 1.00 92.25 86 GLN A O 1
ATOM 662 N N . TYR A 1 87 ? 6.200 -8.624 -3.696 1.00 94.00 87 TYR A N 1
ATOM 663 C CA . TYR A 1 87 ? 6.646 -7.459 -4.467 1.00 94.00 87 TYR A CA 1
ATOM 664 C C . TYR A 1 87 ? 7.183 -6.364 -3.527 1.00 94.00 87 TYR A C 1
ATOM 666 O O . TYR A 1 87 ? 6.594 -5.300 -3.355 1.00 94.00 87 TYR A O 1
ATOM 674 N N . ALA A 1 88 ? 8.290 -6.654 -2.851 1.00 90.69 88 ALA A N 1
ATOM 675 C CA . ALA A 1 88 ? 8.893 -5.800 -1.832 1.00 90.69 88 ALA A CA 1
ATOM 676 C C . ALA A 1 88 ? 10.085 -4.994 -2.386 1.00 90.69 88 ALA A C 1
ATOM 678 O O . ALA A 1 88 ? 10.796 -5.499 -3.256 1.00 90.69 88 ALA A O 1
ATOM 679 N N . PRO A 1 89 ? 10.335 -3.772 -1.874 1.00 90.88 89 PRO A N 1
ATOM 680 C CA . PRO A 1 89 ? 9.602 -3.098 -0.793 1.00 90.88 89 PRO A CA 1
ATOM 681 C C . PRO A 1 89 ? 8.358 -2.329 -1.269 1.00 90.88 89 PRO A C 1
ATOM 683 O O . PRO A 1 89 ? 7.636 -1.762 -0.468 1.00 90.88 89 PRO A O 1
ATOM 686 N N . LEU A 1 90 ? 8.052 -2.306 -2.568 1.00 91.88 90 LEU A N 1
ATOM 687 C CA . LEU A 1 90 ? 7.002 -1.434 -3.117 1.00 91.88 90 LEU A CA 1
ATOM 688 C C . LEU A 1 90 ? 5.552 -1.906 -2.872 1.00 91.88 90 LEU A C 1
ATOM 690 O O . LEU A 1 90 ? 4.615 -1.263 -3.347 1.00 91.88 90 LEU A O 1
ATOM 694 N N . SER A 1 91 ? 5.359 -2.981 -2.105 1.00 90.44 91 SER A N 1
ATOM 695 C CA . SER A 1 91 ? 4.066 -3.420 -1.566 1.00 90.44 91 SER A CA 1
ATOM 696 C C . SER A 1 91 ? 4.002 -3.089 -0.089 1.00 90.44 91 SER A C 1
ATOM 698 O O . SER A 1 91 ? 4.784 -3.617 0.700 1.00 90.44 91 SER A O 1
ATOM 700 N N . ARG A 1 92 ? 3.056 -2.228 0.291 1.00 88.50 92 ARG A N 1
ATOM 701 C CA . ARG A 1 92 ? 2.928 -1.746 1.666 1.00 88.50 92 ARG A CA 1
ATOM 702 C C . ARG A 1 92 ? 1.503 -1.917 2.189 1.00 88.50 92 ARG A C 1
ATOM 704 O O . ARG A 1 92 ? 0.568 -1.490 1.506 1.00 88.50 92 ARG A O 1
ATOM 711 N N . PRO A 1 93 ? 1.322 -2.490 3.390 1.00 88.81 93 PRO A N 1
ATOM 712 C CA . PRO A 1 93 ? 0.028 -2.471 4.054 1.00 88.81 93 PRO A CA 1
ATOM 713 C C . PRO A 1 93 ? -0.351 -1.033 4.423 1.00 88.81 93 PRO A C 1
ATOM 715 O O . PRO A 1 93 ? 0.503 -0.218 4.784 1.00 88.81 93 PRO A O 1
ATOM 718 N N . LEU A 1 94 ? -1.642 -0.722 4.336 1.00 89.44 94 LEU A N 1
ATOM 719 C CA . LEU A 1 94 ? -2.191 0.530 4.840 1.00 89.44 94 LEU A CA 1
ATOM 720 C C . LEU A 1 94 ? -2.747 0.298 6.239 1.00 89.44 94 LEU A C 1
ATOM 722 O O . LEU A 1 94 ? -3.621 -0.542 6.436 1.00 89.44 94 LEU A O 1
ATOM 726 N N . PHE A 1 95 ? -2.233 1.052 7.203 1.00 90.88 95 PHE A N 1
ATOM 727 C CA . PHE A 1 95 ? -2.694 0.995 8.582 1.00 90.88 95 PHE A CA 1
ATOM 728 C C . PHE A 1 95 ? -3.652 2.145 8.872 1.00 90.88 95 PHE A C 1
ATOM 730 O O . PHE A 1 95 ? -3.410 3.285 8.470 1.00 90.88 95 PHE A O 1
ATOM 737 N N . ILE A 1 96 ? -4.699 1.848 9.638 1.00 93.50 96 ILE A N 1
ATOM 738 C CA . ILE A 1 96 ? -5.458 2.859 10.370 1.00 93.50 96 ILE A CA 1
ATOM 739 C C . ILE A 1 96 ? -4.952 2.893 11.812 1.00 93.50 96 ILE A C 1
ATOM 741 O O . ILE A 1 96 ? -4.715 1.853 12.426 1.00 93.50 96 ILE A O 1
ATOM 745 N N . TYR A 1 97 ? -4.779 4.094 12.354 1.00 94.06 97 TY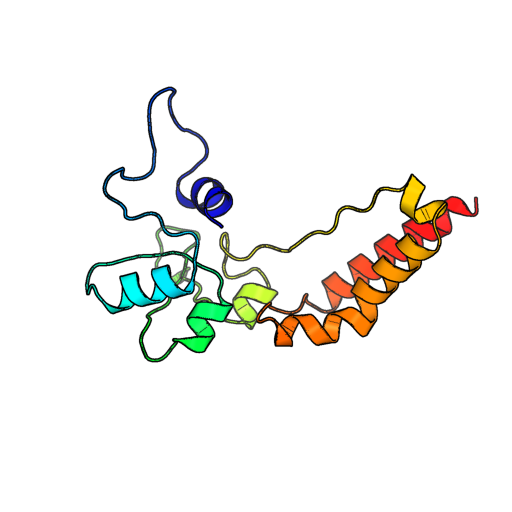R A N 1
ATOM 746 C CA . TYR A 1 97 ? -4.358 4.294 13.736 1.00 94.06 97 TYR A CA 1
ATOM 747 C C . TYR A 1 97 ? -5.548 4.806 14.529 1.00 94.06 97 TYR A C 1
ATOM 749 O O . TYR A 1 97 ? -6.031 5.914 14.299 1.00 94.06 97 TYR A O 1
ATOM 757 N N . VAL A 1 98 ? -6.033 3.982 15.451 1.00 95.50 98 VAL A N 1
ATOM 758 C CA . VAL A 1 98 ? -7.218 4.293 16.247 1.00 95.50 98 VAL A CA 1
ATOM 759 C C . VAL A 1 98 ? -6.778 4.669 17.654 1.00 95.50 98 VAL A C 1
ATOM 761 O O . VAL A 1 98 ? -6.084 3.910 18.331 1.00 95.50 98 VAL A O 1
ATOM 764 N N . ASN A 1 99 ? -7.173 5.857 18.107 1.00 95.75 99 ASN A N 1
ATOM 765 C CA . ASN A 1 99 ? -6.939 6.271 19.483 1.00 95.75 99 ASN A CA 1
ATOM 766 C C . ASN A 1 99 ? -7.753 5.376 20.437 1.00 95.75 99 ASN A C 1
ATOM 768 O O . ASN A 1 99 ? -8.973 5.280 20.302 1.00 95.75 99 ASN A O 1
ATOM 772 N N . LYS A 1 100 ? -7.078 4.746 21.408 1.00 94.56 100 LYS A N 1
ATOM 773 C CA . LYS A 1 100 ? -7.697 3.774 22.322 1.00 94.56 100 LYS A CA 1
ATOM 774 C C . LYS A 1 100 ? -8.824 4.384 23.157 1.00 94.56 100 LYS A C 1
ATOM 776 O O . LYS A 1 100 ? -9.881 3.785 23.264 1.00 94.56 100 LYS A O 1
ATOM 781 N N . GLU A 1 101 ? -8.637 5.579 23.711 1.00 95.38 101 GLU A N 1
ATOM 782 C CA . GLU A 1 101 ? -9.682 6.245 24.498 1.00 95.38 101 GLU A CA 1
ATOM 783 C C . GLU A 1 101 ? -10.935 6.498 23.653 1.00 95.38 101 GLU A C 1
ATOM 785 O O . GLU A 1 101 ? -12.042 6.175 24.074 1.00 95.38 101 GLU A O 1
ATOM 790 N N . SER A 1 102 ? -10.765 7.004 22.430 1.00 96.69 102 SER A N 1
ATOM 791 C CA . SER A 1 102 ? -11.880 7.227 21.506 1.00 96.69 102 SER A CA 1
ATOM 792 C C . SER A 1 102 ? -12.564 5.920 21.112 1.00 96.69 102 SER A C 1
ATOM 794 O O . SER A 1 102 ? -13.787 5.878 21.082 1.00 96.69 102 SER A O 1
ATOM 796 N N . LEU A 1 103 ? -11.803 4.852 20.861 1.00 96.56 103 LEU A N 1
ATOM 797 C CA . LEU A 1 103 ? -12.359 3.531 20.561 1.00 96.56 103 LEU A CA 1
ATOM 798 C C . LEU A 1 103 ? -13.276 3.021 21.684 1.00 96.56 103 LEU A C 1
ATOM 800 O O . LEU A 1 103 ? -14.310 2.429 21.400 1.00 96.56 103 LEU A O 1
ATOM 804 N N . LEU A 1 104 ? -12.904 3.266 22.943 1.00 95.25 104 LEU A N 1
ATOM 805 C CA . LEU A 1 104 ? -13.618 2.752 24.116 1.00 95.25 104 LEU A CA 1
ATOM 806 C C . LEU A 1 104 ? -14.772 3.645 24.580 1.00 95.25 104 LEU A C 1
ATOM 808 O O . LEU A 1 104 ? -15.752 3.153 25.130 1.00 95.25 104 LEU A O 1
ATOM 812 N N . THR A 1 105 ? -14.657 4.957 24.386 1.00 95.69 105 THR A N 1
ATOM 813 C CA . THR A 1 105 ? -15.627 5.933 24.911 1.00 95.69 105 THR A CA 1
ATOM 814 C C . THR A 1 105 ? -16.631 6.415 23.868 1.00 95.69 105 THR A C 1
ATOM 816 O O . THR A 1 105 ? -17.684 6.930 24.243 1.00 95.69 105 THR A O 1
ATOM 819 N N . LYS A 1 106 ? -16.338 6.251 22.570 1.00 97.38 106 LYS A N 1
ATOM 820 C CA . LYS A 1 106 ? -17.176 6.732 21.463 1.00 97.38 106 LYS A CA 1
ATOM 821 C C . LYS A 1 106 ? -17.696 5.563 20.621 1.00 97.38 106 LYS A C 1
ATOM 823 O O . LYS A 1 106 ? -16.954 5.039 19.784 1.00 97.38 106 LYS A O 1
ATOM 828 N N . PRO A 1 107 ? -18.970 5.162 20.784 1.00 95.88 107 PRO A N 1
ATOM 829 C CA . PRO A 1 107 ? -19.550 4.036 20.051 1.00 95.88 107 PRO A CA 1
ATOM 830 C C . PRO A 1 107 ? -19.454 4.165 18.527 1.00 95.88 107 PRO A C 1
ATOM 832 O O . PRO A 1 107 ? -19.327 3.165 17.827 1.00 95.88 107 PRO A O 1
ATOM 835 N N . GLU A 1 108 ? -19.507 5.384 17.991 1.00 97.56 108 GLU A N 1
ATOM 836 C CA . GLU A 1 108 ? -19.360 5.655 16.562 1.00 97.56 108 GLU A CA 1
ATOM 837 C C . GLU A 1 108 ? -17.966 5.305 16.024 1.00 97.56 108 GLU A C 1
ATOM 839 O O . GLU A 1 108 ? -17.853 4.857 14.884 1.00 97.56 108 GLU A O 1
ATOM 844 N N . VAL A 1 109 ? -16.915 5.437 16.843 1.00 97.50 109 VAL A N 1
ATOM 845 C CA . VAL A 1 109 ? -15.549 5.058 16.459 1.00 97.50 109 VAL A CA 1
ATOM 846 C C . VAL A 1 109 ? -15.432 3.540 16.402 1.00 97.50 109 VAL A C 1
ATOM 848 O O . VAL A 1 109 ? -14.956 3.016 15.399 1.00 97.50 109 VAL A O 1
ATOM 851 N N . ALA A 1 110 ? -15.920 2.831 17.425 1.00 96.44 110 ALA A N 1
ATOM 852 C CA . ALA A 1 110 ? -15.936 1.367 17.431 1.00 96.44 110 ALA A CA 1
ATOM 853 C C . ALA A 1 110 ? -16.695 0.808 16.220 1.00 96.44 110 ALA A C 1
ATOM 855 O O . ALA A 1 110 ? -16.134 0.030 15.452 1.00 96.44 110 ALA A O 1
ATOM 856 N N . LYS A 1 111 ? -17.915 1.303 15.971 1.00 97.38 111 LYS A N 1
ATOM 857 C CA . LYS A 1 111 ? -18.731 0.890 14.819 1.00 97.38 111 LYS A CA 1
ATOM 858 C C . LYS A 1 111 ? -18.062 1.170 13.479 1.00 97.38 111 LYS A C 1
ATOM 860 O O . LYS A 1 111 ? -18.183 0.366 12.562 1.00 97.38 111 LYS A O 1
ATOM 865 N N . PHE A 1 112 ? -17.366 2.298 13.342 1.00 97.75 112 PHE A N 1
ATOM 866 C CA . PHE A 1 112 ? -16.644 2.598 12.108 1.00 97.75 112 PHE A CA 1
ATOM 867 C C . PHE A 1 112 ? -15.490 1.619 11.871 1.00 97.75 112 PHE A C 1
ATOM 869 O O . PHE A 1 112 ? -15.317 1.149 10.750 1.00 97.75 112 PHE A O 1
ATOM 876 N N . VAL A 1 113 ? -14.714 1.289 12.907 1.00 97.50 113 VAL A N 1
ATOM 877 C CA . VAL A 1 113 ? -13.594 0.342 12.782 1.00 97.50 113 VAL A CA 1
ATOM 878 C C . VAL A 1 113 ? -14.107 -1.083 12.538 1.00 97.50 113 VAL A C 1
ATOM 880 O O . VAL A 1 113 ? -13.530 -1.801 11.723 1.00 97.50 113 VAL A O 1
ATOM 883 N N . GLU A 1 114 ? -15.219 -1.473 13.168 1.00 97.19 114 GLU A N 1
ATOM 884 C CA . GLU A 1 114 ? -15.918 -2.731 12.875 1.00 97.19 114 GLU A CA 1
ATOM 885 C C . GLU A 1 114 ? -16.374 -2.791 11.415 1.00 97.19 114 GLU A C 1
ATOM 887 O O . GLU A 1 114 ? -16.041 -3.750 10.724 1.00 97.19 114 GLU A O 1
ATOM 892 N N . TYR A 1 115 ? -17.061 -1.756 10.921 1.00 97.31 115 TYR A N 1
ATOM 893 C CA . TYR A 1 115 ? -17.460 -1.659 9.516 1.00 97.31 115 TYR A CA 1
ATOM 894 C C . TYR A 1 115 ? -16.245 -1.741 8.585 1.00 97.31 115 TYR A C 1
ATOM 896 O O . TYR A 1 115 ? -16.246 -2.511 7.629 1.00 97.31 115 TYR A O 1
ATOM 904 N N . TYR A 1 116 ? -15.179 -0.989 8.883 1.00 96.12 116 TYR A N 1
ATOM 905 C CA . TYR A 1 116 ? -13.955 -0.955 8.082 1.00 96.12 116 TYR A CA 1
ATOM 906 C C . TYR A 1 116 ? -13.341 -2.349 7.906 1.00 96.12 116 TYR A C 1
ATOM 908 O O . TYR A 1 116 ? -12.903 -2.681 6.809 1.00 96.12 116 TYR A O 1
ATOM 916 N N . LEU A 1 117 ? -13.327 -3.177 8.957 1.00 96.25 117 LEU A N 1
ATOM 917 C CA . LEU A 1 117 ? -12.768 -4.536 8.925 1.00 96.25 117 LEU A CA 1
ATOM 918 C C . LEU A 1 117 ? -13.753 -5.610 8.429 1.00 96.25 117 LEU A C 1
ATOM 920 O O . LEU A 1 117 ? -13.345 -6.760 8.259 1.00 96.25 117 LEU A O 1
ATOM 924 N N . ASN A 1 118 ? -15.023 -5.268 8.207 1.00 96.00 118 ASN A N 1
ATOM 925 C CA . ASN A 1 118 ? -16.060 -6.191 7.747 1.00 96.00 118 ASN A CA 1
ATOM 926 C C . ASN A 1 118 ? -16.660 -5.718 6.416 1.00 96.00 118 ASN A C 1
ATOM 928 O O . ASN A 1 118 ? -16.044 -5.909 5.370 1.00 96.00 118 ASN A O 1
ATOM 932 N N . GLU A 1 119 ? -17.843 -5.104 6.428 1.00 95.00 119 GLU A N 1
ATOM 933 C CA . GLU A 1 119 ? -18.586 -4.725 5.220 1.00 95.00 119 GLU A CA 1
ATOM 934 C C . GLU A 1 119 ? -17.815 -3.740 4.335 1.00 95.00 119 GLU A C 1
ATOM 936 O O . GLU A 1 119 ? -17.962 -3.771 3.116 1.00 95.00 119 GLU A O 1
ATOM 941 N N . GLY A 1 120 ? -16.966 -2.909 4.944 1.00 93.94 120 GLY A N 1
ATOM 942 C CA . GLY A 1 120 ? -16.086 -1.950 4.282 1.00 93.94 120 GLY A CA 1
ATOM 943 C C . GLY A 1 120 ? -14.978 -2.575 3.425 1.00 93.94 120 GLY A C 1
ATOM 944 O O . GLY A 1 120 ? -14.337 -1.868 2.647 1.00 93.94 120 GLY A O 1
ATOM 945 N N . GLN A 1 121 ? -14.728 -3.884 3.550 1.00 94.12 121 GLN A N 1
ATOM 946 C CA . GLN A 1 121 ? -13.732 -4.572 2.725 1.00 94.12 121 GLN A CA 1
ATOM 947 C C . GLN A 1 121 ? -14.196 -4.731 1.271 1.00 94.12 121 GLN A C 1
ATOM 949 O O . GLN A 1 121 ? -13.361 -4.719 0.371 1.00 94.12 121 GLN A O 1
ATOM 954 N N . ALA A 1 122 ? -15.510 -4.786 1.016 1.00 92.19 122 ALA A N 1
ATOM 955 C CA . ALA A 1 122 ? -16.058 -4.952 -0.334 1.00 92.19 122 ALA A CA 1
ATOM 956 C C . ALA A 1 122 ? -15.671 -3.805 -1.289 1.00 92.19 122 ALA A C 1
ATOM 958 O O . ALA A 1 122 ? -15.610 -3.989 -2.501 1.00 92.19 122 ALA A O 1
ATOM 959 N N . GLN A 1 123 ? -15.376 -2.622 -0.749 1.00 92.31 123 GLN A N 1
ATOM 960 C CA . GLN A 1 123 ? -15.027 -1.425 -1.508 1.00 92.31 123 GLN A CA 1
ATOM 961 C C . GLN A 1 123 ? -13.537 -1.369 -1.873 1.00 92.31 123 GLN A C 1
ATOM 963 O O . GLN A 1 123 ? -13.155 -0.562 -2.718 1.00 92.31 123 GLN A O 1
ATOM 968 N N . VAL A 1 124 ? -12.679 -2.193 -1.258 1.00 91.62 124 VAL A N 1
ATOM 969 C CA . VAL A 1 124 ? -11.216 -2.118 -1.426 1.00 91.62 124 VAL A CA 1
ATOM 970 C C . VAL A 1 124 ? -10.819 -2.350 -2.884 1.00 91.62 124 VAL A C 1
ATOM 972 O O . VAL A 1 124 ? -10.089 -1.539 -3.462 1.00 91.62 124 VAL A O 1
ATOM 975 N N . SER A 1 125 ? -11.347 -3.403 -3.508 1.00 87.50 125 SER A N 1
ATOM 976 C CA . SER A 1 125 ? -11.090 -3.678 -4.923 1.00 87.50 125 SER A CA 1
ATOM 977 C C . SER A 1 125 ? -11.781 -2.689 -5.860 1.00 87.50 125 SER A C 1
ATOM 979 O O . SER A 1 125 ? -11.224 -2.371 -6.911 1.00 87.50 125 SER A O 1
ATOM 981 N N . GLU A 1 126 ? -12.945 -2.144 -5.487 1.00 87.31 126 GLU A N 1
ATOM 982 C CA . GLU A 1 126 ? -13.663 -1.152 -6.305 1.00 87.31 126 GLU A CA 1
ATOM 983 C C . GLU A 1 126 ? -12.851 0.134 -6.495 1.00 87.31 126 GLU A C 1
ATOM 985 O O . GLU A 1 126 ? -12.858 0.727 -7.575 1.00 87.31 126 GLU A O 1
ATOM 990 N N . VAL A 1 127 ? -12.102 0.545 -5.467 1.00 86.00 127 VAL A N 1
ATOM 991 C CA . VAL A 1 127 ? -11.212 1.714 -5.537 1.00 86.00 127 VAL A CA 1
ATOM 992 C C . VAL A 1 127 ? -9.792 1.380 -6.020 1.00 86.00 127 VAL A C 1
ATOM 994 O O . VAL A 1 127 ? -8.920 2.249 -6.026 1.00 86.00 127 VAL A O 1
ATOM 997 N N . GLY A 1 128 ? -9.546 0.140 -6.458 1.00 84.88 128 GLY A N 1
ATOM 998 C CA . GLY A 1 128 ? -8.286 -0.289 -7.072 1.00 84.88 128 GLY A CA 1
ATOM 999 C C . GLY A 1 128 ? -7.158 -0.629 -6.092 1.00 84.88 128 GLY A C 1
ATOM 1000 O O . GLY A 1 128 ? -5.999 -0.719 -6.508 1.00 84.88 128 GLY A O 1
ATOM 1001 N N . TYR A 1 129 ? -7.467 -0.816 -4.806 1.00 89.69 129 TYR A N 1
ATOM 1002 C CA . TYR A 1 129 ? -6.523 -1.373 -3.838 1.00 89.69 129 TYR A CA 1
ATOM 1003 C C . TYR A 1 129 ? -6.570 -2.904 -3.845 1.00 89.69 129 TYR A C 1
ATOM 1005 O O . TYR A 1 129 ? -7.533 -3.522 -4.294 1.00 89.69 129 TYR A O 1
ATOM 1013 N N . ILE A 1 130 ? -5.493 -3.512 -3.351 1.00 91.50 130 ILE A N 1
ATOM 1014 C CA . ILE A 1 130 ? -5.404 -4.961 -3.181 1.00 91.50 130 ILE A CA 1
ATOM 1015 C C . ILE A 1 130 ? -5.972 -5.319 -1.813 1.00 91.50 130 ILE A C 1
ATOM 1017 O O . ILE A 1 130 ? -5.600 -4.700 -0.812 1.00 91.50 130 ILE A O 1
ATOM 1021 N N . GLU A 1 131 ? -6.866 -6.303 -1.785 1.00 91.56 131 GLU A N 1
ATOM 1022 C CA . GLU A 1 131 ? -7.443 -6.812 -0.546 1.00 91.56 131 GLU A CA 1
ATOM 1023 C C . GLU A 1 131 ? -6.364 -7.372 0.376 1.00 91.56 131 GLU A C 1
ATOM 1025 O O . GLU A 1 131 ? -5.356 -7.948 -0.051 1.00 91.56 131 GLU A O 1
ATOM 1030 N N . LEU A 1 132 ? -6.587 -7.194 1.673 1.00 90.00 132 LEU A N 1
ATOM 1031 C CA . LEU A 1 132 ? -5.711 -7.757 2.678 1.00 90.00 132 LEU A CA 1
ATOM 1032 C C . LEU A 1 132 ? -5.892 -9.289 2.702 1.00 90.00 132 LEU A C 1
ATOM 1034 O O . LEU A 1 132 ? -7.033 -9.755 2.696 1.00 90.00 132 LEU A O 1
ATOM 1038 N N . PRO A 1 133 ? -4.811 -10.089 2.777 1.00 90.00 133 PRO A N 1
ATOM 1039 C CA . PRO A 1 133 ? -4.930 -11.535 2.937 1.00 90.00 133 PRO A CA 1
ATOM 1040 C C . PRO A 1 133 ? -5.819 -11.917 4.127 1.00 90.00 133 PRO A C 1
ATOM 1042 O O . PRO A 1 133 ? -5.787 -11.261 5.171 1.00 90.00 133 PRO A O 1
ATOM 1045 N N . ALA A 1 134 ? -6.599 -12.992 3.982 1.00 91.81 134 ALA A N 1
ATOM 1046 C CA . ALA A 1 134 ? -7.608 -13.381 4.969 1.00 91.81 134 ALA A CA 1
ATOM 1047 C C . ALA A 1 134 ? -7.025 -13.581 6.380 1.00 91.81 134 ALA A C 1
ATOM 1049 O O . ALA A 1 134 ? -7.607 -13.127 7.359 1.00 91.81 134 ALA A O 1
ATOM 1050 N N . ASP A 1 135 ? -5.843 -14.189 6.497 1.00 93.00 135 ASP A N 1
ATOM 1051 C CA . ASP A 1 135 ? -5.142 -14.376 7.773 1.00 93.00 135 ASP A CA 1
ATOM 1052 C C . ASP A 1 135 ? -4.799 -13.042 8.456 1.00 93.00 135 ASP A C 1
ATOM 1054 O O . ASP A 1 135 ? -4.918 -12.903 9.675 1.00 93.00 135 ASP A O 1
ATOM 1058 N N . ARG A 1 136 ? -4.413 -12.034 7.668 1.00 92.12 136 ARG A N 1
ATOM 1059 C CA . ARG A 1 136 ? -4.098 -10.688 8.152 1.00 92.12 136 ARG A CA 1
ATOM 1060 C C . ARG A 1 136 ? -5.357 -9.915 8.538 1.00 92.12 136 ARG A C 1
ATOM 1062 O O . ARG A 1 136 ? -5.340 -9.242 9.565 1.00 92.12 136 ARG A O 1
ATOM 1069 N N . LEU A 1 137 ? -6.440 -10.042 7.771 1.00 94.56 137 LEU A N 1
ATOM 1070 C CA . LEU A 1 137 ? -7.727 -9.428 8.104 1.00 94.56 137 LEU A CA 1
ATOM 1071 C C . LEU A 1 137 ? -8.296 -10.000 9.407 1.00 94.56 137 LEU A C 1
ATOM 1073 O O . LEU A 1 137 ? -8.707 -9.244 10.289 1.00 94.56 137 LEU A O 1
ATOM 1077 N N . GLU A 1 138 ? -8.249 -11.320 9.574 1.00 96.25 138 GLU A N 1
ATOM 1078 C CA . GLU A 1 138 ? -8.678 -11.976 10.811 1.00 96.25 138 GLU A CA 1
ATOM 1079 C C . GLU A 1 138 ? -7.798 -11.575 12.006 1.00 96.25 138 GLU A C 1
ATOM 1081 O O . GLU A 1 138 ? -8.310 -11.316 13.097 1.00 96.25 138 GLU A O 1
ATOM 1086 N N . ALA A 1 139 ? -6.485 -11.409 11.811 1.00 95.81 139 ALA A N 1
ATOM 1087 C CA . ALA A 1 139 ? -5.605 -10.862 12.844 1.00 95.81 139 ALA A CA 1
ATOM 1088 C C . ALA A 1 139 ? -5.973 -9.414 13.236 1.00 95.81 139 ALA A C 1
ATOM 1090 O O . ALA A 1 139 ? -5.942 -9.069 14.423 1.00 95.81 139 ALA A O 1
ATOM 1091 N N . SER A 1 140 ? -6.365 -8.570 12.275 1.00 95.88 140 SER A N 1
ATOM 1092 C CA . SER A 1 140 ? -6.851 -7.210 12.548 1.00 95.88 140 SER A CA 1
ATOM 1093 C C . SER A 1 140 ? -8.171 -7.214 13.324 1.00 95.88 140 SER A C 1
ATOM 1095 O O . SER A 1 140 ? -8.300 -6.476 14.301 1.00 95.88 140 SER A O 1
ATOM 1097 N N . LYS A 1 141 ? -9.125 -8.082 12.960 1.00 96.75 141 LYS A N 1
ATOM 1098 C CA . LYS A 1 141 ? -10.390 -8.252 13.701 1.00 96.75 141 LYS A CA 1
ATOM 1099 C C . LYS A 1 141 ? -10.153 -8.735 15.128 1.00 96.75 141 LYS A C 1
ATOM 1101 O O . LYS A 1 141 ? -10.748 -8.205 16.063 1.00 96.75 141 LYS A O 1
ATOM 1106 N N . LYS A 1 142 ? -9.240 -9.692 15.313 1.00 96.62 142 LYS A N 1
ATOM 1107 C CA . LYS A 1 142 ? -8.845 -10.173 16.641 1.00 96.62 142 LYS A CA 1
ATOM 1108 C C . LYS A 1 142 ? -8.243 -9.052 17.490 1.00 96.62 142 LYS A C 1
ATOM 1110 O O . LYS A 1 142 ? -8.655 -8.879 18.631 1.00 96.62 142 LYS A O 1
ATOM 1115 N N . THR A 1 143 ? -7.339 -8.256 16.917 1.00 95.56 143 THR A N 1
ATOM 1116 C CA . THR A 1 143 ? -6.753 -7.086 17.596 1.00 95.56 143 THR A CA 1
ATOM 1117 C C . THR A 1 143 ? -7.834 -6.108 18.072 1.00 95.56 143 THR A C 1
ATOM 1119 O O . THR A 1 143 ? -7.768 -5.616 19.197 1.00 95.56 143 THR A O 1
ATOM 1122 N N . LEU A 1 144 ? -8.849 -5.839 17.241 1.00 95.88 144 LEU A N 1
ATOM 1123 C CA . LEU A 1 144 ? -9.979 -4.988 17.622 1.00 95.88 144 LEU A CA 1
ATOM 1124 C C . LEU A 1 144 ? -10.788 -5.598 18.777 1.00 95.88 144 LEU A C 1
ATOM 1126 O O . LEU A 1 144 ? -11.077 -4.904 19.751 1.00 95.88 144 LEU A O 1
ATOM 1130 N N . ALA A 1 145 ? -11.127 -6.886 18.688 1.00 95.31 145 ALA A N 1
ATOM 1131 C CA . ALA A 1 145 ? -11.896 -7.577 19.719 1.00 95.31 145 ALA A CA 1
ATOM 1132 C C . ALA A 1 145 ? -11.174 -7.572 21.078 1.00 95.31 145 ALA A C 1
ATOM 1134 O O . ALA A 1 145 ? -11.788 -7.280 22.101 1.00 95.31 145 ALA A O 1
ATOM 1135 N N . GLU A 1 146 ? -9.863 -7.824 21.090 1.00 94.38 146 GLU A N 1
ATOM 1136 C CA . GLU A 1 146 ? -9.030 -7.754 22.297 1.00 94.38 146 GLU A CA 1
ATOM 1137 C C . GLU A 1 146 ? -8.976 -6.332 22.873 1.00 94.38 146 GLU A C 1
ATOM 1139 O O . GLU A 1 146 ? -9.085 -6.149 24.087 1.00 94.38 146 GLU A O 1
ATOM 1144 N N . ALA A 1 147 ? -8.859 -5.312 22.015 1.00 92.94 147 ALA A N 1
ATOM 1145 C CA . ALA A 1 147 ? -8.843 -3.917 22.446 1.00 92.94 147 ALA A CA 1
ATOM 1146 C C . ALA A 1 147 ? -10.162 -3.487 23.111 1.00 92.94 147 ALA A C 1
ATOM 1148 O O . ALA A 1 147 ? -10.119 -2.732 24.082 1.00 92.94 147 ALA A O 1
ATOM 1149 N N . LEU A 1 148 ? -11.304 -3.970 22.610 1.00 92.75 148 LEU A N 1
ATOM 1150 C CA . LEU A 1 148 ? -12.631 -3.715 23.179 1.00 92.75 148 LEU A CA 1
ATOM 1151 C C . LEU A 1 148 ? -12.880 -4.530 24.460 1.00 92.75 148 LEU A C 1
ATOM 1153 O O . LEU A 1 148 ? -13.454 -4.008 25.412 1.00 92.75 148 LEU A O 1
ATOM 1157 N N . ALA A 1 149 ? -12.424 -5.786 24.513 1.00 88.88 149 ALA A N 1
ATOM 1158 C CA . ALA A 1 149 ? -12.591 -6.660 25.676 1.00 88.88 149 ALA A CA 1
ATOM 1159 C C . ALA A 1 149 ? -11.767 -6.196 26.887 1.00 88.88 149 ALA A C 1
ATOM 1161 O O . ALA A 1 149 ? -12.271 -6.198 28.005 1.00 88.88 149 ALA A O 1
ATOM 1162 N N . GLY A 1 150 ? -10.535 -5.725 26.667 1.00 77.25 150 GLY A N 1
ATOM 1163 C CA . GLY A 1 150 ? -9.665 -5.201 27.728 1.00 77.25 150 GLY A CA 1
ATOM 1164 C C . GLY A 1 150 ? -10.130 -3.881 28.362 1.00 77.25 150 GLY A C 1
ATOM 1165 O O . GLY A 1 150 ? -9.381 -3.293 29.134 1.00 77.25 150 GLY A O 1
ATOM 1166 N N . ALA A 1 151 ? -11.313 -3.376 28.003 1.00 62.03 151 ALA A N 1
ATOM 1167 C CA . ALA A 1 151 ? -11.980 -2.255 28.667 1.00 62.03 151 ALA A CA 1
ATOM 1168 C C . ALA A 1 151 ? -13.138 -2.687 29.582 1.00 62.03 151 ALA A C 1
ATOM 1170 O O . ALA A 1 151 ? -13.717 -1.841 30.261 1.00 62.03 151 ALA A O 1
ATOM 1171 N N . ALA A 1 152 ? -13.508 -3.972 29.551 1.00 55.94 152 ALA A N 1
ATOM 1172 C CA . ALA A 1 152 ? -14.548 -4.553 30.396 1.00 55.94 152 ALA A CA 1
ATOM 1173 C C . ALA A 1 152 ? -14.001 -5.160 31.708 1.00 55.94 152 ALA A C 1
ATOM 1175 O O . ALA A 1 152 ? -14.802 -5.539 32.563 1.00 55.94 152 ALA A O 1
ATOM 1176 N N . GLU A 1 153 ? -12.672 -5.243 31.858 1.00 41.44 153 GLU A N 1
ATOM 1177 C CA . GLU A 1 153 ? -11.952 -5.468 33.129 1.00 41.44 153 GLU A CA 1
ATOM 1178 C C . GLU A 1 153 ? -11.575 -4.136 33.788 1.00 41.44 153 GLU A C 1
ATOM 1180 O O . GLU A 1 153 ? -11.683 -4.056 35.034 1.00 41.44 153 GLU A O 1
#

Secondary structure (DSSP, 8-state):
-HHHHIIIII-S---TT--SS-SS----S-HHHHHHHHHH-TT------HHHHHHTTTT--PPPEESSS-GGGEE---HHHHHTT-STTT--PPPP---HHHHHH-HHHHHHHHHHHTGGGHHHHHTTPPPPPHHHHHHHHHHHHHHHHTT--

Radius of gyration: 19.53 Å; chains: 1; bounding box: 44×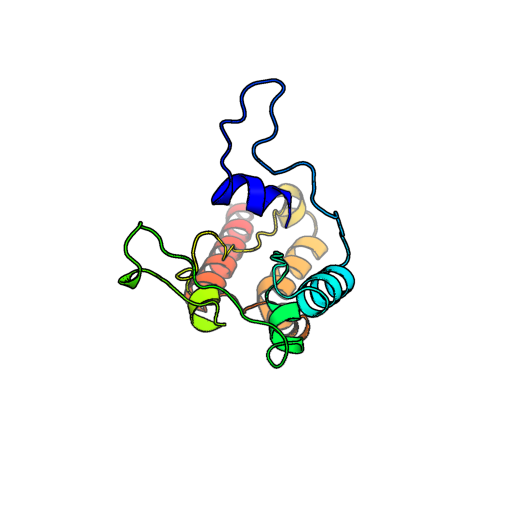34×58 Å

Foldseek 3Di:
DVVVCCPFPQHDPAPPPDDSDDPPDDDDPDVVVVLVVPLVDPPDDDDDDVLSCVVVVVRDDFFFDAPDPDPVRTDTDDLVCLQVVSSPDPRDDDDDDDDLVCCAPPVVSVVVLVCCLPVVQVCCVVVPHRGHPPVVSVVSVVVSVVSNVVVVD